Protein AF-A0A7K2M4A3-F1 (afdb_monomer)

Structure (mmCIF, N/CA/C/O backbone):
data_AF-A0A7K2M4A3-F1
#
_entry.id   AF-A0A7K2M4A3-F1
#
loop_
_atom_site.group_PDB
_atom_site.id
_atom_site.type_symbol
_atom_site.label_atom_id
_atom_site.label_alt_id
_atom_site.label_comp_id
_atom_site.label_asym_id
_atom_site.label_entity_id
_atom_site.label_seq_id
_atom_site.pdbx_PDB_ins_code
_atom_site.Cartn_x
_atom_site.Cartn_y
_atom_site.Cartn_z
_atom_site.occupancy
_atom_site.B_iso_or_equiv
_atom_site.auth_seq_id
_atom_site.auth_comp_id
_atom_site.auth_asym_id
_atom_site.auth_atom_id
_atom_site.pdbx_PDB_model_num
ATOM 1 N N . ARG A 1 1 ? 11.946 11.534 12.806 1.00 70.19 1 ARG A N 1
ATOM 2 C CA . ARG A 1 1 ? 10.705 12.325 12.569 1.00 70.19 1 ARG A CA 1
ATOM 3 C C . ARG A 1 1 ? 9.629 11.514 11.842 1.00 70.19 1 ARG A C 1
ATOM 5 O O . ARG A 1 1 ? 8.491 11.568 12.285 1.00 70.19 1 ARG A O 1
ATOM 12 N N . GLN A 1 2 ? 9.969 10.727 10.816 1.00 75.06 2 GLN A N 1
ATOM 13 C CA . GLN A 1 2 ? 8.999 9.900 10.076 1.00 75.06 2 GLN A CA 1
ATOM 14 C C . GLN A 1 2 ? 8.240 8.884 10.944 1.00 75.06 2 GLN A C 1
ATOM 16 O O . GLN A 1 2 ? 7.018 8.875 10.903 1.00 75.06 2 GLN A O 1
ATOM 21 N N . LEU A 1 3 ? 8.917 8.134 11.825 1.00 81.75 3 LEU A N 1
ATOM 22 C 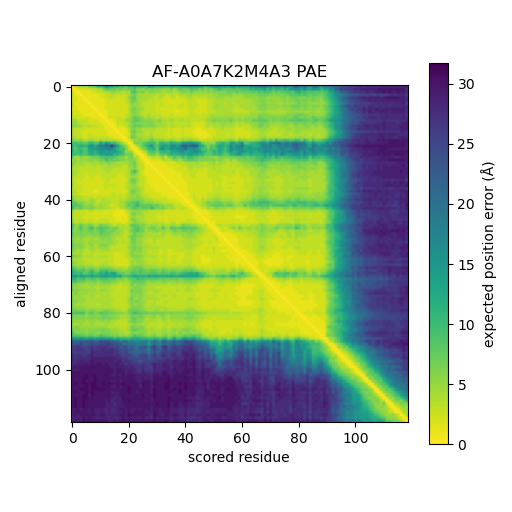CA . LEU A 1 3 ? 8.241 7.216 12.760 1.00 81.75 3 LEU A CA 1
ATOM 23 C C . LEU A 1 3 ? 7.181 7.906 13.632 1.00 81.75 3 LEU A C 1
ATOM 25 O O . LEU A 1 3 ? 6.124 7.342 13.866 1.00 81.75 3 LEU A O 1
ATOM 29 N N . ILE A 1 4 ? 7.419 9.148 14.069 1.00 87.44 4 ILE A N 1
ATOM 30 C CA . ILE A 1 4 ? 6.436 9.909 14.857 1.00 87.44 4 ILE A CA 1
ATOM 31 C C . ILE A 1 4 ? 5.207 10.238 13.999 1.00 87.44 4 ILE A C 1
ATOM 33 O O . ILE A 1 4 ? 4.080 10.112 14.470 1.00 87.44 4 ILE A O 1
ATOM 37 N N . ALA A 1 5 ? 5.406 10.646 12.742 1.00 86.88 5 ALA A N 1
ATOM 38 C CA . ALA A 1 5 ? 4.309 10.910 11.813 1.00 86.88 5 ALA A CA 1
ATOM 39 C C . ALA A 1 5 ? 3.517 9.632 11.491 1.00 86.88 5 ALA A C 1
ATOM 41 O O . ALA A 1 5 ? 2.290 9.650 11.543 1.00 86.88 5 ALA A O 1
ATOM 42 N N . LEU A 1 6 ? 4.213 8.517 11.259 1.00 86.88 6 LEU A N 1
ATOM 43 C CA . LEU A 1 6 ? 3.615 7.206 11.021 1.00 86.88 6 LEU A CA 1
ATOM 44 C C . LEU A 1 6 ? 2.785 6.738 12.222 1.00 86.88 6 LEU A C 1
ATOM 46 O O . LEU A 1 6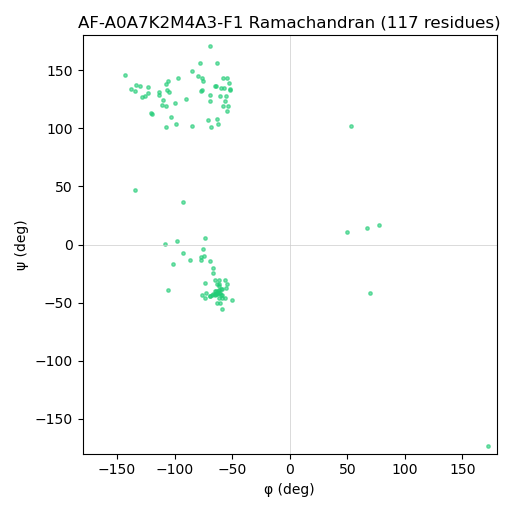 ? 1.636 6.340 12.054 1.00 86.88 6 LEU A O 1
ATOM 50 N N . THR A 1 7 ? 3.313 6.865 13.443 1.00 89.69 7 THR A N 1
ATOM 51 C CA . THR A 1 7 ? 2.572 6.547 14.672 1.00 89.69 7 THR A CA 1
ATOM 52 C C . THR A 1 7 ? 1.337 7.432 14.825 1.00 89.69 7 THR A C 1
ATOM 54 O O . THR A 1 7 ? 0.268 6.938 15.171 1.00 89.69 7 THR A O 1
ATOM 57 N N . ARG A 1 8 ? 1.432 8.733 14.521 1.00 91.12 8 ARG A N 1
ATOM 58 C CA . ARG A 1 8 ? 0.264 9.633 14.539 1.00 91.12 8 ARG A CA 1
ATOM 59 C C . ARG A 1 8 ? -0.794 9.225 13.514 1.00 91.12 8 ARG A C 1
ATOM 61 O O . ARG A 1 8 ? -1.976 9.238 13.843 1.00 91.12 8 ARG A O 1
ATOM 68 N N . ALA A 1 9 ? -0.384 8.844 12.306 1.00 89.69 9 ALA A N 1
ATOM 69 C CA . ALA A 1 9 ? -1.293 8.335 11.282 1.00 89.69 9 ALA A CA 1
ATOM 70 C C . ALA A 1 9 ? -1.952 7.016 11.721 1.00 89.69 9 ALA A C 1
ATOM 72 O O . ALA A 1 9 ? -3.154 6.829 11.543 1.00 89.69 9 ALA A O 1
ATOM 73 N N . TYR A 1 10 ? -1.190 6.133 12.368 1.00 90.00 10 TYR A N 1
ATOM 74 C CA . TYR A 1 10 ? -1.700 4.868 12.890 1.00 90.00 10 TYR A CA 1
ATOM 75 C C . TYR A 1 10 ? -2.741 5.065 14.002 1.00 90.00 10 TYR A C 1
ATOM 77 O O . TYR A 1 10 ? -3.750 4.370 14.021 1.00 90.00 10 TYR A O 1
ATOM 85 N N . LEU A 1 11 ? -2.534 6.036 14.895 1.00 91.75 11 LEU A N 1
ATOM 86 C CA . LEU A 1 11 ? -3.469 6.354 15.982 1.00 91.75 11 LEU A CA 1
ATOM 87 C C . LEU A 1 11 ? -4.701 7.151 15.527 1.00 91.75 11 LEU A C 1
ATOM 89 O O . LEU A 1 11 ? -5.657 7.288 16.288 1.00 91.75 11 LEU A O 1
ATOM 93 N N . SER A 1 12 ? -4.689 7.701 14.312 1.00 91.25 12 SER A N 1
ATOM 94 C CA . SER A 1 12 ? -5.830 8.435 13.766 1.00 91.25 12 SER A CA 1
ATOM 95 C C . SER A 1 12 ? -7.037 7.508 13.584 1.00 91.25 12 SER A C 1
ATOM 97 O O . SER A 1 12 ? -6.867 6.430 13.015 1.00 91.25 12 SER A O 1
ATOM 99 N N . PRO A 1 13 ? -8.266 7.925 13.944 1.00 89.25 13 PRO A N 1
ATOM 100 C CA . PRO A 1 13 ? -9.485 7.161 13.670 1.00 89.25 13 PRO A CA 1
ATOM 101 C C . PRO A 1 13 ? -9.901 7.199 12.188 1.00 89.25 13 PRO A C 1
ATOM 103 O O . PRO A 1 13 ? -10.973 6.709 11.845 1.00 89.25 13 PRO A O 1
ATOM 106 N N . ALA A 1 14 ? -9.092 7.800 11.306 1.00 91.31 14 ALA A N 1
ATOM 107 C CA . ALA A 1 14 ? -9.398 7.900 9.886 1.00 91.31 14 ALA A CA 1
ATOM 108 C C . ALA A 1 14 ? -9.626 6.508 9.254 1.00 91.31 14 ALA A C 1
ATOM 110 O O . ALA A 1 14 ? -8.822 5.599 9.482 1.00 91.31 14 ALA A O 1
ATOM 111 N N . PRO A 1 15 ? -10.679 6.346 8.430 1.00 89.81 15 PRO A N 1
ATOM 112 C CA . PRO A 1 15 ? -10.963 5.093 7.734 1.00 89.81 15 PRO A CA 1
ATOM 113 C C . PRO A 1 15 ? -10.049 4.874 6.521 1.00 89.81 15 PRO A C 1
ATOM 115 O O . PRO A 1 15 ? -10.040 3.790 5.956 1.00 89.81 15 PRO A O 1
ATOM 118 N N . LEU A 1 16 ? -9.286 5.889 6.106 1.00 92.50 16 LEU A N 1
ATOM 119 C CA . LEU A 1 16 ? -8.341 5.825 4.997 1.00 92.50 16 LEU A CA 1
ATOM 120 C C . LEU A 1 16 ? -6.977 6.337 5.462 1.00 92.50 16 LEU A C 1
ATOM 122 O O . LEU A 1 16 ? -6.873 7.452 5.977 1.00 92.50 16 LEU A O 1
ATOM 126 N N . ALA A 1 17 ? -5.938 5.537 5.244 1.00 92.12 17 ALA A N 1
ATOM 127 C CA . ALA A 1 17 ? -4.547 5.920 5.434 1.00 92.12 17 ALA A CA 1
ATOM 128 C C . ALA A 1 17 ? -3.834 5.944 4.077 1.00 92.12 17 ALA A C 1
ATOM 130 O O . ALA A 1 17 ? -3.886 4.964 3.338 1.00 92.12 17 ALA A O 1
ATOM 131 N N . LEU A 1 18 ? -3.157 7.052 3.768 1.00 91.00 18 LEU A N 1
ATOM 132 C CA . LEU A 1 18 ? -2.280 7.188 2.606 1.00 91.00 18 LEU A CA 1
ATOM 133 C C . LEU A 1 18 ? -0.834 7.284 3.091 1.00 91.00 18 LEU A C 1
ATOM 135 O O . LEU A 1 18 ? -0.496 8.194 3.852 1.00 91.00 18 LEU A O 1
ATOM 139 N N . LEU A 1 19 ? 0.005 6.350 2.657 1.00 88.06 19 LEU A N 1
ATOM 140 C CA . LEU A 1 19 ? 1.440 6.359 2.912 1.00 88.06 19 LEU A CA 1
ATOM 141 C C . LEU A 1 19 ? 2.159 6.707 1.610 1.00 88.06 19 LEU A C 1
ATOM 143 O O . LEU A 1 19 ? 2.305 5.862 0.731 1.00 88.06 19 LEU A O 1
ATOM 147 N N . ASP A 1 20 ? 2.582 7.962 1.502 1.00 83.75 20 ASP A N 1
ATOM 148 C CA . ASP A 1 20 ? 3.396 8.460 0.394 1.00 83.75 20 ASP A CA 1
ATOM 149 C C . ASP A 1 20 ? 4.842 8.597 0.865 1.00 83.75 20 ASP A C 1
ATOM 151 O O . ASP A 1 20 ? 5.114 9.383 1.774 1.00 83.75 20 ASP A O 1
ATOM 155 N N . GLU A 1 21 ? 5.737 7.739 0.369 1.00 68.25 21 GLU A N 1
ATOM 156 C CA . GLU A 1 21 ? 7.150 7.662 0.782 1.00 68.25 21 GLU A CA 1
ATOM 157 C C . GLU A 1 21 ? 7.409 7.588 2.311 1.00 68.25 21 GLU A C 1
ATOM 159 O O . GLU A 1 21 ? 8.544 7.686 2.778 1.00 68.25 21 GLU A O 1
ATOM 164 N N . ALA A 1 22 ? 6.382 7.377 3.142 1.00 58.09 22 ALA A N 1
ATOM 165 C CA . ALA A 1 22 ? 6.469 7.541 4.597 1.00 58.09 22 ALA A CA 1
ATOM 166 C C . ALA A 1 22 ? 7.349 6.480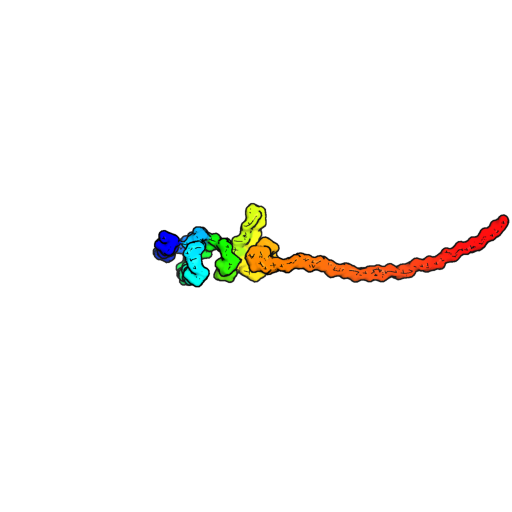 5.287 1.00 58.09 22 ALA A C 1
ATOM 168 O O . ALA A 1 22 ? 7.730 6.646 6.450 1.00 58.09 22 ALA A O 1
ATOM 169 N N . THR A 1 23 ? 7.673 5.403 4.569 1.00 58.44 23 THR A N 1
ATOM 170 C CA . THR A 1 23 ? 8.484 4.265 5.013 1.00 58.44 23 THR A CA 1
ATOM 171 C C . THR A 1 23 ? 9.868 4.218 4.362 1.00 58.44 23 THR A C 1
ATOM 173 O O . THR A 1 23 ? 10.643 3.329 4.697 1.00 58.44 23 THR A O 1
ATOM 176 N N . CYS A 1 24 ? 10.236 5.165 3.489 1.00 60.41 24 CYS A N 1
ATOM 177 C CA . CYS A 1 24 ? 11.467 5.059 2.692 1.00 60.41 24 CYS A CA 1
ATOM 178 C C . CYS A 1 24 ? 12.773 5.124 3.510 1.00 60.41 24 CYS A C 1
ATOM 180 O O . CYS A 1 24 ? 13.801 4.648 3.038 1.00 60.41 24 CYS A O 1
ATOM 182 N N . HIS A 1 25 ? 12.745 5.666 4.737 1.00 67.06 25 HIS A N 1
ATOM 183 C CA . HIS A 1 25 ? 13.896 5.630 5.658 1.00 67.06 25 HIS A CA 1
ATOM 184 C C . HIS A 1 25 ? 13.805 4.494 6.692 1.00 67.06 25 HIS A C 1
ATOM 186 O O . HIS A 1 25 ? 14.640 4.428 7.597 1.00 67.06 25 HIS A O 1
ATOM 192 N N . LEU A 1 26 ? 12.778 3.640 6.620 1.00 73.69 26 LEU A N 1
ATOM 193 C CA . LEU A 1 26 ? 12.693 2.431 7.433 1.00 73.69 26 LEU A CA 1
ATOM 194 C C . LEU A 1 26 ? 13.450 1.299 6.747 1.00 73.69 26 LEU A C 1
ATOM 196 O O . LEU A 1 26 ? 13.508 1.213 5.521 1.00 73.69 26 LEU A O 1
ATOM 200 N N . ASP A 1 27 ? 14.007 0.401 7.552 1.00 82.00 27 ASP A N 1
ATOM 201 C CA . ASP A 1 27 ? 14.470 -0.872 7.027 1.00 82.00 27 ASP A CA 1
ATOM 202 C C . ASP A 1 27 ? 13.276 -1.685 6.466 1.00 82.00 27 ASP A C 1
ATOM 204 O O . ASP A 1 27 ? 12.123 -1.485 6.874 1.00 82.00 27 ASP A O 1
ATOM 208 N N . PRO A 1 28 ? 13.521 -2.620 5.528 1.00 80.50 28 PRO A N 1
ATOM 209 C CA . PRO A 1 28 ? 12.460 -3.396 4.888 1.00 80.50 28 PRO A CA 1
ATOM 210 C C . PRO A 1 28 ? 11.545 -4.165 5.848 1.00 80.50 28 PRO A C 1
ATOM 212 O O . PRO A 1 28 ? 10.376 -4.391 5.530 1.00 80.50 28 PRO A O 1
ATOM 215 N N . GLU A 1 29 ? 12.063 -4.600 6.997 1.00 85.31 29 GLU A N 1
ATOM 216 C CA . GLU A 1 29 ? 11.293 -5.364 7.975 1.00 85.31 29 GLU A CA 1
ATOM 217 C C . GLU A 1 29 ? 10.348 -4.444 8.756 1.00 85.31 29 GLU A C 1
ATOM 219 O O . GLU A 1 29 ? 9.163 -4.756 8.923 1.00 85.31 29 GLU A O 1
ATOM 224 N N . ALA A 1 30 ? 10.839 -3.275 9.172 1.00 84.25 30 ALA A N 1
ATOM 225 C CA . ALA A 1 30 ? 10.038 -2.244 9.813 1.00 84.25 30 ALA A CA 1
ATOM 226 C C . ALA A 1 30 ? 8.937 -1.702 8.889 1.00 84.25 30 ALA A C 1
ATOM 228 O O . ALA A 1 30 ? 7.810 -1.513 9.355 1.00 84.25 30 ALA A O 1
ATOM 229 N N . GLU A 1 31 ? 9.225 -1.516 7.597 1.00 84.50 31 GLU A N 1
ATOM 230 C CA . GLU A 1 31 ? 8.231 -1.168 6.571 1.00 84.50 31 GLU A CA 1
ATOM 231 C C . GLU A 1 31 ? 7.129 -2.235 6.497 1.00 84.50 31 GLU A C 1
ATOM 233 O O . GLU A 1 31 ? 5.958 -1.941 6.738 1.00 84.50 31 GLU A O 1
ATOM 238 N N . ALA A 1 32 ? 7.502 -3.500 6.282 1.00 86.19 32 ALA A N 1
ATOM 239 C CA . ALA A 1 32 ? 6.541 -4.598 6.191 1.00 86.19 32 ALA A CA 1
ATOM 240 C C . ALA A 1 32 ? 5.733 -4.796 7.486 1.00 86.19 32 ALA A C 1
ATOM 242 O O . ALA A 1 32 ? 4.589 -5.256 7.456 1.00 86.19 32 ALA A O 1
ATOM 243 N N . ARG A 1 33 ? 6.315 -4.493 8.652 1.00 89.06 33 ARG A N 1
ATOM 244 C CA . ARG A 1 33 ? 5.598 -4.508 9.934 1.00 89.06 33 ARG A CA 1
ATOM 245 C C . ARG A 1 33 ? 4.575 -3.377 10.015 1.00 89.06 33 ARG A C 1
ATOM 247 O O . ARG A 1 33 ? 3.457 -3.623 10.460 1.00 89.06 33 ARG A O 1
ATOM 254 N N . ALA A 1 34 ? 4.943 -2.168 9.596 1.00 88.06 34 ALA A N 1
ATOM 255 C CA . ALA A 1 34 ? 4.035 -1.029 9.591 1.00 88.06 34 ALA A CA 1
ATOM 256 C C . ALA A 1 34 ? 2.852 -1.265 8.646 1.00 88.06 34 ALA A C 1
ATOM 258 O O . ALA A 1 34 ? 1.707 -1.153 9.074 1.00 88.06 34 ALA A O 1
ATOM 259 N N . GLU A 1 35 ? 3.111 -1.665 7.401 1.00 88.69 35 GLU A N 1
ATOM 260 C CA . GLU A 1 35 ? 2.063 -1.936 6.409 1.00 88.69 35 GLU A CA 1
ATOM 261 C C . GLU A 1 35 ? 1.063 -2.985 6.903 1.00 88.69 35 GLU A C 1
ATOM 263 O O . GLU A 1 35 ? -0.143 -2.757 6.851 1.00 88.69 35 GLU A O 1
ATOM 268 N N . ARG A 1 36 ? 1.551 -4.094 7.480 1.00 89.75 36 ARG A N 1
ATOM 269 C CA . ARG A 1 36 ? 0.687 -5.124 8.078 1.00 89.75 36 ARG A CA 1
ATOM 270 C C . ARG A 1 36 ? -0.151 -4.589 9.233 1.00 89.75 36 ARG A C 1
ATOM 272 O O . ARG A 1 36 ? -1.314 -4.956 9.350 1.00 89.75 36 ARG A O 1
ATOM 279 N N . ALA A 1 37 ? 0.415 -3.725 10.077 1.00 90.75 37 ALA A N 1
ATOM 280 C CA . ALA A 1 37 ? -0.332 -3.118 11.173 1.00 90.75 37 ALA A CA 1
ATOM 281 C C . ALA A 1 37 ? -1.473 -2.231 10.652 1.00 90.75 37 ALA A C 1
ATOM 283 O O . ALA A 1 37 ? -2.579 -2.301 11.178 1.00 90.75 37 ALA A O 1
ATOM 284 N N . PHE A 1 38 ? -1.232 -1.431 9.607 1.00 91.00 38 PHE A N 1
ATOM 285 C CA . PHE A 1 38 ? -2.280 -0.627 8.974 1.00 91.00 38 PHE A CA 1
ATOM 286 C C . PHE A 1 38 ? -3.329 -1.489 8.261 1.00 91.00 38 PHE A C 1
ATOM 288 O O . PHE A 1 38 ? -4.516 -1.227 8.428 1.00 91.00 38 PHE A O 1
ATOM 295 N N . ALA A 1 39 ? -2.913 -2.522 7.524 1.00 88.19 39 ALA A N 1
ATOM 296 C CA . ALA A 1 39 ? -3.818 -3.427 6.814 1.00 88.19 39 ALA A CA 1
ATOM 297 C C . ALA A 1 39 ? -4.706 -4.252 7.765 1.00 88.19 39 ALA A C 1
ATOM 299 O O . ALA A 1 39 ? -5.849 -4.555 7.445 1.00 88.19 39 ALA A O 1
ATOM 300 N N . ALA A 1 40 ? -4.214 -4.574 8.966 1.00 90.69 40 ALA A N 1
ATOM 301 C CA . ALA A 1 40 ? -4.982 -5.288 9.985 1.00 90.69 40 ALA A CA 1
ATOM 302 C C . ALA A 1 40 ? -6.028 -4.413 10.707 1.00 90.69 40 ALA A C 1
ATOM 304 O O . ALA A 1 40 ? -6.763 -4.918 11.559 1.00 90.69 40 ALA A O 1
ATOM 305 N N . ARG A 1 41 ? -6.100 -3.105 10.417 1.00 89.56 41 ARG A N 1
ATOM 3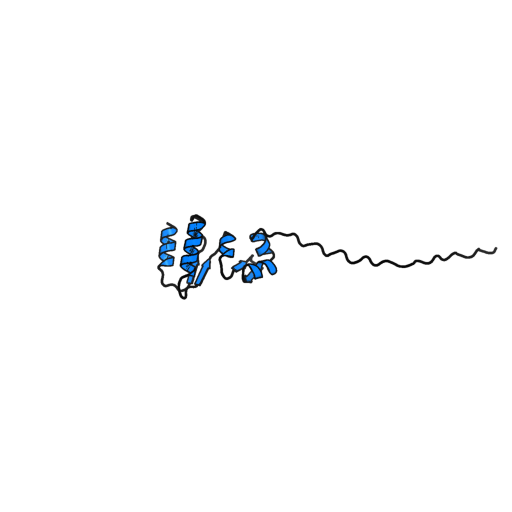06 C CA . ARG A 1 41 ? -7.066 -2.208 11.061 1.00 89.56 41 ARG A CA 1
ATOM 307 C C . ARG A 1 41 ? -8.491 -2.532 10.595 1.00 89.56 41 ARG A C 1
ATOM 309 O O . ARG A 1 41 ? -8.772 -2.433 9.401 1.00 89.56 41 ARG A O 1
ATOM 316 N N . PRO A 1 42 ? -9.424 -2.838 11.514 1.00 86.88 42 PRO A N 1
ATOM 317 C CA . PRO A 1 42 ? -10.806 -3.121 11.144 1.00 86.88 42 PRO A CA 1
ATOM 318 C C . PRO A 1 42 ? -11.453 -1.923 10.442 1.00 86.88 42 PRO A C 1
ATOM 320 O O . PRO A 1 42 ? -11.430 -0.811 10.969 1.00 86.88 42 PRO A O 1
ATOM 323 N N . GLY A 1 43 ? -12.037 -2.154 9.263 1.00 85.44 43 GLY A N 1
ATOM 324 C CA . GLY A 1 43 ? -12.743 -1.120 8.496 1.00 85.44 43 GLY A CA 1
ATOM 325 C C . GLY A 1 43 ? -11.849 -0.000 7.949 1.00 85.44 43 GLY A C 1
ATOM 326 O O . GLY A 1 43 ? -12.370 1.044 7.563 1.00 85.44 43 GLY A O 1
ATOM 327 N N . GLY A 1 44 ? -10.526 -0.193 7.948 1.00 88.75 44 GLY A N 1
ATOM 328 C CA . GLY A 1 44 ? -9.566 0.748 7.385 1.00 88.75 44 GLY A CA 1
ATOM 329 C C . GLY A 1 44 ? -9.142 0.366 5.970 1.00 88.75 44 GLY A C 1
ATOM 330 O O . GLY A 1 44 ? -8.935 -0.806 5.670 1.00 88.75 44 GLY A O 1
ATOM 331 N N . THR A 1 45 ? -8.950 1.368 5.120 1.00 92.75 45 THR A N 1
ATOM 332 C CA . THR A 1 45 ? -8.315 1.239 3.809 1.00 92.75 45 THR A CA 1
ATOM 333 C C . THR A 1 45 ? -6.909 1.819 3.882 1.00 92.75 45 THR A C 1
ATOM 335 O O . THR A 1 45 ? -6.714 2.942 4.352 1.00 92.75 45 THR A O 1
ATOM 338 N N . LEU A 1 46 ? -5.926 1.069 3.391 1.00 92.19 46 LEU A N 1
ATOM 339 C CA . LEU A 1 46 ? -4.544 1.517 3.267 1.00 92.19 46 LEU A CA 1
ATOM 340 C C . LEU A 1 46 ? -4.196 1.697 1.789 1.00 92.19 46 LEU A C 1
ATOM 342 O O . LEU A 1 46 ? -4.312 0.763 1.002 1.00 92.19 46 LEU A O 1
ATOM 346 N N . VAL A 1 47 ? -3.736 2.890 1.427 1.00 93.12 47 VAL A N 1
ATOM 347 C CA . VAL A 1 47 ? -3.162 3.195 0.115 1.00 93.12 47 VAL A CA 1
ATOM 348 C C . VAL A 1 47 ? -1.689 3.515 0.316 1.00 93.12 47 VAL A C 1
ATOM 350 O O . VAL A 1 47 ? -1.332 4.303 1.191 1.00 93.12 47 VAL A O 1
ATOM 353 N N . ILE A 1 48 ? -0.829 2.897 -0.487 1.00 91.06 48 ILE A N 1
ATOM 354 C CA . ILE A 1 48 ? 0.621 3.077 -0.414 1.00 91.06 48 ILE A CA 1
ATOM 355 C C . ILE A 1 48 ? 1.113 3.494 -1.794 1.00 91.06 48 ILE A C 1
ATOM 357 O O . ILE A 1 48 ? 0.849 2.802 -2.777 1.00 91.06 48 ILE A O 1
ATOM 361 N N . VAL A 1 49 ? 1.859 4.594 -1.858 1.00 89.56 49 VAL A N 1
ATOM 362 C CA . VAL A 1 49 ? 2.655 4.942 -3.039 1.00 89.56 49 VAL A CA 1
ATOM 363 C C . VAL A 1 49 ? 3.986 4.208 -2.906 1.00 89.56 49 VAL A C 1
ATOM 365 O O . VAL A 1 49 ? 4.838 4.551 -2.086 1.00 89.56 49 VAL A O 1
ATOM 368 N N . ALA A 1 50 ? 4.123 3.106 -3.640 1.00 84.12 50 ALA A N 1
ATOM 369 C CA . ALA A 1 50 ? 5.249 2.195 -3.495 1.00 84.12 50 ALA A CA 1
ATOM 370 C C . ALA A 1 50 ? 6.416 2.573 -4.420 1.00 84.12 50 ALA A C 1
ATOM 372 O O . ALA A 1 50 ? 6.268 2.584 -5.637 1.00 84.12 50 ALA A O 1
ATOM 373 N N . HIS A 1 51 ? 7.610 2.752 -3.848 1.00 80.19 51 HIS A N 1
ATOM 374 C CA . HIS A 1 51 ? 8.878 2.843 -4.600 1.00 80.19 51 HIS A CA 1
ATOM 375 C C . HIS A 1 51 ? 9.575 1.487 -4.742 1.00 80.19 51 HIS A C 1
ATOM 377 O O . HIS A 1 51 ? 10.595 1.355 -5.417 1.00 80.19 51 HIS A O 1
ATOM 383 N N . ARG A 1 52 ? 9.043 0.464 -4.067 1.00 79.12 52 ARG A N 1
ATOM 384 C CA . ARG A 1 52 ? 9.575 -0.895 -4.056 1.00 79.12 52 ARG A CA 1
ATOM 385 C C . ARG A 1 52 ? 8.499 -1.851 -4.530 1.00 79.12 52 ARG A C 1
ATOM 387 O O . ARG A 1 52 ? 7.399 -1.895 -3.984 1.00 79.12 52 ARG A O 1
ATOM 394 N N . VAL A 1 53 ? 8.869 -2.704 -5.476 1.00 84.44 53 VAL A N 1
ATOM 395 C CA . VAL A 1 53 ? 8.019 -3.798 -5.964 1.00 84.44 53 VAL A CA 1
ATOM 396 C C . VAL A 1 53 ? 7.540 -4.695 -4.825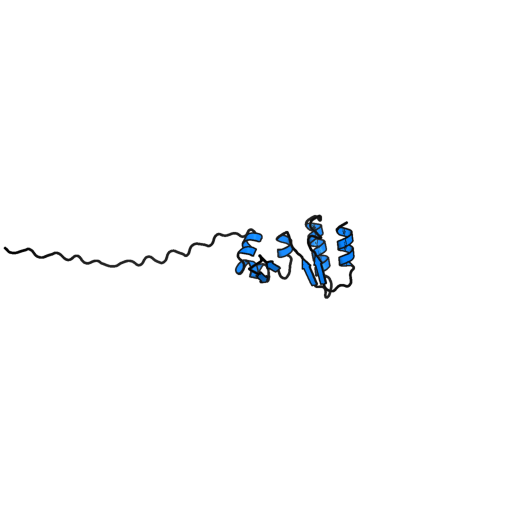 1.00 84.44 53 VAL A C 1
ATOM 398 O O . VAL A 1 53 ? 6.427 -5.208 -4.866 1.00 84.44 53 VAL A O 1
ATOM 401 N N . SER A 1 54 ? 8.361 -4.889 -3.789 1.00 84.12 54 SER A N 1
ATOM 402 C CA . SER A 1 54 ? 7.990 -5.725 -2.648 1.00 84.12 54 SER A CA 1
ATOM 403 C C . SER A 1 54 ? 6.754 -5.199 -1.913 1.00 84.12 54 SER A C 1
ATOM 405 O O . SER A 1 54 ? 5.970 -6.016 -1.440 1.00 84.12 54 SER A O 1
ATOM 407 N N . SER A 1 55 ? 6.554 -3.880 -1.845 1.00 84.19 55 SER A N 1
ATOM 408 C CA . SER A 1 55 ? 5.363 -3.266 -1.245 1.00 84.19 55 SER A CA 1
ATOM 409 C C . SER A 1 55 ? 4.141 -3.463 -2.142 1.00 84.19 55 SER A C 1
ATOM 411 O O . SER A 1 55 ? 3.101 -3.905 -1.662 1.00 84.19 55 SER A O 1
ATOM 413 N N . ALA A 1 56 ? 4.294 -3.303 -3.462 1.00 86.19 56 ALA A N 1
ATOM 414 C CA . ALA A 1 56 ? 3.241 -3.647 -4.423 1.00 86.19 56 ALA A CA 1
ATOM 415 C C . ALA A 1 56 ? 2.839 -5.136 -4.353 1.00 86.19 56 ALA A C 1
ATOM 417 O O . ALA A 1 56 ? 1.659 -5.454 -4.423 1.00 86.19 56 ALA A O 1
ATOM 418 N N . ARG A 1 57 ? 3.792 -6.057 -4.155 1.00 87.81 57 ARG A N 1
ATOM 419 C CA . ARG A 1 57 ? 3.521 -7.504 -4.013 1.00 87.81 57 ARG A CA 1
ATOM 420 C C . ARG A 1 57 ? 2.745 -7.878 -2.748 1.00 87.81 57 ARG A C 1
ATOM 422 O O . ARG A 1 57 ? 2.140 -8.941 -2.720 1.00 87.81 57 ARG A O 1
ATOM 429 N N . ARG A 1 58 ? 2.812 -7.065 -1.690 1.00 87.19 58 ARG A N 1
ATOM 430 C CA . ARG A 1 58 ? 2.069 -7.299 -0.438 1.00 87.19 58 ARG A CA 1
ATOM 431 C C . ARG A 1 58 ? 0.657 -6.718 -0.469 1.00 87.19 58 ARG A C 1
ATOM 433 O O . ARG A 1 58 ? -0.121 -7.016 0.430 1.00 87.19 58 ARG A O 1
ATOM 440 N N . ALA A 1 59 ? 0.351 -5.868 -1.446 1.00 90.56 59 ALA A N 1
ATOM 441 C CA . ALA A 1 59 ? -0.948 -5.230 -1.554 1.00 90.56 59 ALA A CA 1
ATOM 442 C C . ALA A 1 59 ? -1.996 -6.207 -2.101 1.00 90.56 59 ALA A C 1
ATOM 444 O O . ALA A 1 59 ? -1.715 -6.984 -3.012 1.00 90.56 59 ALA A O 1
ATOM 445 N N . ASP A 1 60 ? -3.227 -6.104 -1.599 1.00 92.69 60 ASP A N 1
ATOM 446 C CA . ASP A 1 60 ? -4.358 -6.884 -2.116 1.00 92.69 60 ASP A CA 1
ATOM 447 C C . ASP A 1 60 ? -4.666 -6.531 -3.580 1.00 92.69 60 ASP A C 1
ATOM 449 O O . ASP A 1 60 ? -5.099 -7.368 -4.374 1.00 92.69 60 ASP A O 1
ATOM 453 N N . ARG A 1 61 ? -4.459 -5.258 -3.934 1.00 95.12 61 ARG A N 1
ATOM 454 C CA . ARG A 1 61 ? -4.647 -4.695 -5.271 1.00 95.12 61 ARG A CA 1
ATOM 455 C C . ARG A 1 61 ? -3.564 -3.665 -5.543 1.00 95.12 61 ARG A C 1
ATOM 457 O O . ARG A 1 61 ? -3.163 -2.925 -4.647 1.00 95.12 61 ARG A O 1
ATOM 464 N N . VAL A 1 62 ? -3.140 -3.580 -6.795 1.00 94.81 62 VAL A N 1
ATOM 465 C CA . VAL A 1 62 ? -2.131 -2.634 -7.261 1.00 94.81 62 VAL A CA 1
ATOM 466 C C . VAL A 1 62 ? -2.726 -1.796 -8.382 1.00 94.81 62 VAL A C 1
ATOM 468 O O . VAL A 1 62 ? -3.386 -2.314 -9.282 1.00 94.81 62 VAL A O 1
ATOM 471 N N . LEU A 1 63 ? -2.481 -0.490 -8.315 1.00 94.56 63 LEU A N 1
ATOM 472 C CA . LEU A 1 63 ? -2.744 0.458 -9.389 1.00 94.56 63 LEU A CA 1
ATOM 473 C C . LEU A 1 63 ? -1.398 0.880 -9.982 1.00 94.56 63 LEU A C 1
ATOM 475 O O . LEU A 1 63 ? -0.555 1.430 -9.278 1.00 94.56 63 LEU A O 1
ATOM 479 N N . VAL A 1 64 ? -1.203 0.615 -11.268 1.00 93.12 64 VAL A N 1
ATOM 480 C CA . VAL A 1 64 ? -0.021 1.023 -12.034 1.00 93.12 64 VAL A CA 1
ATOM 481 C C . VAL A 1 64 ? -0.429 2.157 -12.960 1.00 93.12 64 VAL A C 1
ATOM 483 O O . VAL A 1 64 ? -1.462 2.059 -13.623 1.00 93.12 64 VAL A O 1
ATOM 486 N N . MET A 1 65 ? 0.364 3.225 -13.004 1.00 91.25 65 MET A N 1
ATOM 487 C CA . MET A 1 65 ? 0.080 4.419 -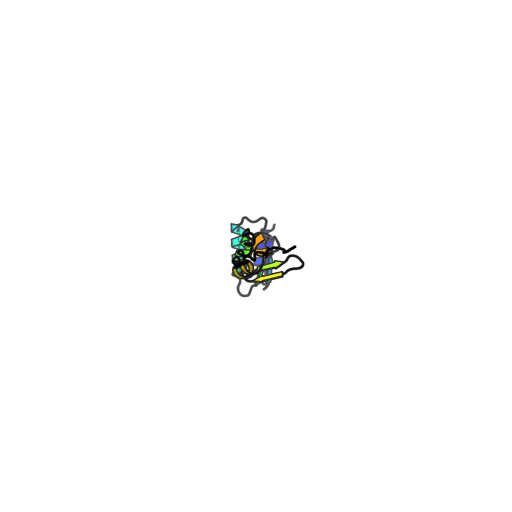13.800 1.00 91.25 65 MET A CA 1
ATOM 488 C C . MET A 1 65 ? 1.356 4.915 -14.485 1.00 91.25 65 MET A C 1
ATOM 490 O O . MET A 1 65 ? 2.378 5.053 -13.820 1.00 91.25 65 MET A O 1
ATOM 494 N N . ASP A 1 66 ? 1.272 5.236 -15.779 1.00 87.88 66 ASP A N 1
ATOM 495 C CA . ASP A 1 66 ? 2.352 5.874 -16.561 1.00 87.88 66 ASP A CA 1
ATOM 496 C C . ASP A 1 66 ? 1.813 7.036 -17.412 1.00 87.88 66 ASP A C 1
ATOM 498 O O . ASP A 1 66 ? 2.004 7.128 -18.623 1.00 87.88 66 ASP A O 1
ATOM 502 N N . GLY A 1 67 ? 1.009 7.899 -16.779 1.00 85.94 67 GLY A N 1
ATOM 503 C CA . GLY A 1 67 ? 0.425 9.114 -17.364 1.00 85.94 67 GLY A CA 1
ATOM 504 C C . GLY A 1 67 ? -0.654 8.900 -18.438 1.00 85.94 67 GLY A C 1
ATOM 505 O O . GLY A 1 67 ? -1.662 9.601 -18.429 1.00 85.94 67 GLY A O 1
ATOM 506 N N . ARG A 1 68 ? -0.464 7.948 -19.355 1.00 84.19 68 ARG A N 1
ATOM 507 C CA . ARG A 1 68 ? -1.396 7.579 -20.432 1.00 84.19 68 ARG A CA 1
ATOM 508 C C . ARG A 1 68 ? -2.100 6.262 -20.156 1.00 84.19 68 ARG A C 1
ATOM 510 O O . ARG A 1 68 ? -3.295 6.158 -20.410 1.00 84.19 68 ARG A O 1
ATOM 517 N N . ASP A 1 69 ? -1.370 5.304 -19.601 1.00 86.44 69 ASP A N 1
ATOM 518 C CA . ASP A 1 69 ? -1.878 3.969 -19.329 1.00 86.44 69 ASP A CA 1
ATOM 519 C C . ASP A 1 69 ? -2.095 3.771 -17.832 1.00 86.44 69 ASP A C 1
ATOM 521 O O . ASP A 1 69 ? -1.286 4.189 -16.996 1.00 86.44 69 ASP A O 1
ATOM 525 N N . THR A 1 70 ? -3.213 3.128 -17.494 1.00 92.75 70 THR A N 1
ATOM 526 C CA . THR A 1 70 ? -3.521 2.707 -16.128 1.00 92.75 70 THR A CA 1
ATOM 527 C C . THR A 1 70 ? -3.929 1.241 -16.124 1.00 92.75 70 THR A C 1
ATOM 529 O O . THR A 1 70 ? -4.674 0.787 -16.992 1.00 92.75 70 THR A O 1
ATOM 532 N N . ALA A 1 71 ? -3.418 0.487 -15.154 1.00 93.62 71 ALA A N 1
ATOM 533 C CA . ALA A 1 71 ? -3.757 -0.915 -14.958 1.00 93.62 71 ALA A CA 1
ATOM 534 C C . ALA A 1 71 ? -4.055 -1.165 -13.481 1.00 93.62 71 ALA A C 1
ATOM 536 O O . ALA A 1 71 ? -3.336 -0.680 -12.608 1.00 93.62 71 ALA A O 1
ATOM 537 N N . TYR A 1 72 ? -5.108 -1.929 -13.205 1.00 95.56 72 TYR A N 1
ATOM 538 C CA . TYR A 1 72 ? -5.559 -2.232 -11.852 1.00 95.56 72 TYR A CA 1
ATOM 539 C C . TYR A 1 72 ? -5.877 -3.719 -11.721 1.00 95.56 72 TYR A C 1
ATOM 541 O O . TYR A 1 72 ? -6.583 -4.268 -12.565 1.00 95.56 72 TYR A O 1
ATOM 549 N N . GLY A 1 73 ? -5.369 -4.358 -10.670 1.00 95.56 73 GLY A N 1
ATOM 550 C CA . GLY A 1 73 ? -5.606 -5.780 -10.420 1.00 95.56 73 GLY A CA 1
ATOM 551 C C . GLY A 1 73 ? -4.776 -6.331 -9.266 1.00 95.56 73 GLY A C 1
ATOM 552 O O . GLY A 1 73 ? -4.110 -5.577 -8.552 1.00 95.56 73 GLY A O 1
ATOM 553 N N . THR A 1 74 ? -4.824 -7.647 -9.062 1.00 95.25 74 THR A N 1
ATOM 554 C CA . THR A 1 74 ? -3.838 -8.346 -8.226 1.00 95.25 74 THR A CA 1
ATOM 555 C C . THR A 1 74 ? -2.467 -8.364 -8.898 1.00 95.25 74 THR A C 1
ATOM 557 O O . THR A 1 74 ? -2.316 -8.035 -10.078 1.00 95.25 74 THR A O 1
ATOM 560 N N . HIS A 1 75 ? -1.458 -8.801 -8.146 1.00 91.81 75 HIS A N 1
ATOM 561 C CA . HIS A 1 75 ? -0.131 -9.076 -8.679 1.00 91.81 75 HIS A CA 1
ATOM 562 C C . HIS A 1 75 ? -0.183 -9.976 -9.928 1.00 91.81 75 HIS A C 1
ATOM 564 O O . HIS A 1 75 ? 0.412 -9.652 -10.954 1.00 91.81 75 HIS A O 1
ATOM 570 N N . GLU A 1 76 ? -0.940 -11.069 -9.867 1.00 91.75 76 GLU A N 1
ATOM 571 C CA . GLU A 1 76 ? -1.061 -12.070 -10.929 1.00 91.75 76 GLU A CA 1
ATOM 572 C C . GLU A 1 76 ? -1.797 -11.522 -12.156 1.00 91.75 76 GLU A C 1
ATOM 574 O O . GLU A 1 76 ? -1.348 -11.712 -13.288 1.00 91.75 76 GLU A O 1
ATOM 579 N N . GLU A 1 77 ? -2.902 -10.800 -11.941 1.00 94.12 77 GLU A N 1
ATOM 580 C CA . GLU A 1 77 ? -3.669 -10.160 -13.017 1.00 94.12 77 GLU A CA 1
ATOM 581 C C . GLU A 1 77 ? -2.800 -9.147 -13.778 1.00 94.12 77 GLU A C 1
ATOM 583 O O . GLU A 1 77 ? -2.802 -9.105 -15.011 1.00 94.12 77 GLU A O 1
ATOM 588 N N . LEU A 1 78 ? -1.998 -8.360 -13.056 1.00 93.50 78 LEU A N 1
ATOM 589 C CA . LEU A 1 78 ? -1.118 -7.363 -13.660 1.00 93.50 78 LEU A CA 1
ATOM 590 C C . LEU A 1 78 ? 0.093 -7.976 -14.362 1.00 93.50 78 LEU A C 1
ATOM 592 O O . LEU A 1 78 ? 0.507 -7.446 -15.392 1.00 93.50 78 LEU A O 1
ATOM 596 N N . LEU A 1 79 ? 0.637 -9.094 -13.874 1.00 91.62 79 LEU A N 1
ATOM 597 C CA . LEU A 1 79 ? 1.680 -9.827 -14.599 1.00 91.62 79 LEU A CA 1
ATOM 598 C C . LEU A 1 79 ? 1.173 -10.333 -15.957 1.00 91.62 79 LEU A C 1
ATOM 600 O O . LEU A 1 79 ? 1.914 -10.308 -16.941 1.00 91.62 79 LEU A O 1
ATOM 604 N N . ALA A 1 80 ? -0.094 -10.742 -16.050 1.00 90.31 80 ALA A N 1
ATOM 605 C CA . ALA A 1 80 ? -0.689 -11.168 -17.315 1.00 90.31 80 ALA A CA 1
ATOM 606 C C . ALA A 1 80 ? -0.978 -9.979 -18.252 1.00 90.31 80 ALA A C 1
ATOM 608 O O . ALA A 1 80 ? -0.639 -10.017 -19.440 1.00 90.31 80 ALA A O 1
ATOM 609 N N . CYS A 1 81 ? -1.564 -8.908 -17.716 1.00 89.31 81 CYS A N 1
ATOM 610 C CA . CYS A 1 81 ? -2.197 -7.865 -18.524 1.00 89.31 81 CYS A CA 1
ATOM 611 C C . CYS A 1 81 ? -1.364 -6.584 -18.706 1.00 89.31 81 CYS A C 1
ATOM 613 O O . CYS A 1 81 ? -1.663 -5.810 -19.612 1.00 89.31 81 CYS A O 1
ATOM 615 N N . 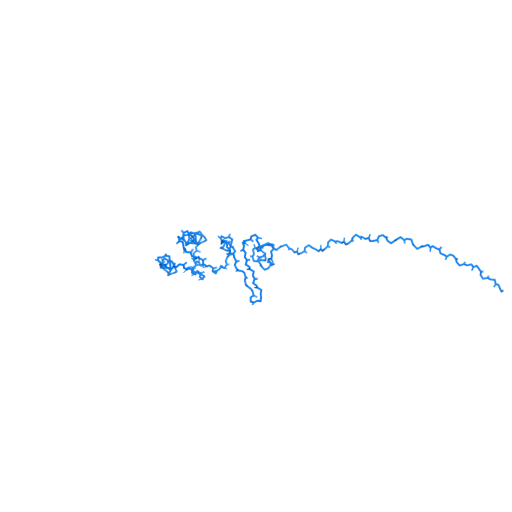SER A 1 82 ? -0.324 -6.339 -17.898 1.00 91.12 82 SER A N 1
ATOM 616 C CA . SER A 1 82 ? 0.456 -5.092 -17.931 1.00 91.12 82 SER A CA 1
ATOM 617 C C . SER A 1 82 ? 1.932 -5.339 -18.244 1.00 91.12 82 SER A C 1
ATOM 619 O O . SER A 1 82 ? 2.679 -5.908 -17.448 1.00 91.12 82 SER A O 1
ATOM 621 N N . ALA A 1 83 ? 2.375 -4.868 -19.415 1.00 89.81 83 ALA A N 1
ATOM 622 C CA . ALA A 1 83 ? 3.788 -4.908 -19.798 1.00 89.81 83 ALA A CA 1
ATOM 623 C C . ALA A 1 83 ? 4.658 -4.062 -18.855 1.00 89.81 83 ALA A C 1
ATOM 625 O O . ALA A 1 83 ? 5.701 -4.533 -18.410 1.00 89.81 83 ALA A O 1
ATOM 626 N N . LEU A 1 84 ? 4.174 -2.871 -18.490 1.00 90.12 84 LEU A N 1
ATOM 627 C CA . LEU A 1 84 ? 4.834 -1.975 -17.542 1.00 90.12 84 LEU A CA 1
ATOM 628 C C . LEU A 1 84 ? 5.018 -2.633 -16.170 1.00 90.12 84 LEU A C 1
ATOM 630 O O . LEU A 1 84 ? 6.087 -2.557 -15.575 1.00 90.12 84 LEU A O 1
ATOM 634 N N . TYR A 1 85 ? 3.992 -3.322 -15.665 1.00 91.00 85 TYR A N 1
ATOM 635 C CA . TYR A 1 85 ? 4.110 -4.001 -14.379 1.00 91.00 85 TYR A CA 1
ATOM 636 C C . TYR A 1 85 ? 5.146 -5.130 -14.411 1.00 91.00 85 TYR A C 1
ATOM 638 O O . TYR A 1 85 ? 5.947 -5.245 -13.485 1.00 91.00 85 TYR A O 1
ATOM 646 N N . ARG A 1 86 ? 5.178 -5.935 -15.484 1.00 90.88 86 ARG A N 1
ATOM 647 C CA . ARG A 1 86 ? 6.206 -6.977 -15.666 1.00 90.88 86 ARG A CA 1
ATOM 648 C C . ARG A 1 86 ? 7.618 -6.397 -15.669 1.00 90.88 86 ARG A C 1
ATOM 650 O O . ARG A 1 86 ? 8.502 -6.958 -15.024 1.00 90.88 86 ARG A O 1
ATOM 657 N N . GLU A 1 87 ? 7.814 -5.274 -16.358 1.00 88.56 87 GLU A N 1
ATOM 658 C CA . GLU A 1 87 ? 9.093 -4.563 -16.388 1.00 88.56 87 GLU A CA 1
ATOM 659 C C . GLU A 1 87 ? 9.509 -4.103 -14.985 1.00 88.56 87 GLU A C 1
ATOM 661 O O . GLU A 1 87 ? 10.606 -4.433 -14.535 1.00 88.56 87 GLU A O 1
ATOM 666 N N . LEU A 1 88 ? 8.608 -3.437 -14.253 1.00 87.81 88 LEU A N 1
ATOM 667 C CA . LEU A 1 88 ? 8.870 -2.968 -12.888 1.00 87.81 88 LEU A CA 1
ATOM 668 C C . LEU A 1 88 ? 9.228 -4.114 -11.938 1.00 87.81 88 LEU A C 1
ATOM 670 O O . LEU A 1 88 ? 10.105 -3.959 -11.093 1.00 87.81 88 LEU A O 1
ATOM 674 N N . VAL A 1 89 ? 8.571 -5.270 -12.075 1.00 88.06 89 VAL A N 1
ATOM 675 C CA . VAL A 1 89 ? 8.808 -6.453 -11.232 1.00 88.06 89 VAL A CA 1
ATOM 676 C C . VAL A 1 89 ? 10.120 -7.177 -11.586 1.00 88.06 89 VAL A C 1
ATOM 678 O O . VAL A 1 89 ? 10.564 -8.040 -10.825 1.00 88.06 89 VAL A O 1
ATOM 681 N N . GLY A 1 90 ? 10.772 -6.804 -12.691 1.00 80.50 90 GLY A N 1
ATOM 682 C CA . GLY A 1 90 ? 11.987 -7.449 -13.186 1.00 80.50 90 GLY A CA 1
ATOM 683 C C . GLY A 1 90 ? 11.729 -8.781 -13.895 1.00 80.50 90 GLY A C 1
ATOM 684 O O . GLY A 1 90 ? 12.665 -9.551 -14.089 1.00 80.50 90 GLY A O 1
ATOM 685 N N . ASP A 1 91 ? 10.482 -9.057 -14.290 1.00 62.00 91 ASP A N 1
ATOM 686 C CA . ASP A 1 91 ? 10.073 -10.275 -15.006 1.00 62.00 91 ASP A CA 1
ATOM 687 C C . ASP A 1 91 ? 10.110 -10.073 -16.533 1.00 62.00 91 ASP A C 1
ATOM 689 O O . ASP A 1 91 ? 9.248 -10.537 -17.284 1.00 62.00 91 ASP A O 1
ATOM 693 N N . TRP A 1 92 ? 11.089 -9.305 -17.023 1.00 46.16 92 TRP A N 1
ATOM 694 C CA . TRP A 1 92 ? 11.223 -9.058 -18.454 1.00 46.16 92 TRP A CA 1
ATOM 695 C C . TRP A 1 92 ? 11.631 -10.346 -19.182 1.00 46.16 92 TRP A C 1
ATOM 697 O O . TRP A 1 92 ? 12.804 -10.720 -19.231 1.00 46.16 92 TRP A O 1
ATOM 707 N N . SER A 1 93 ? 10.651 -10.998 -19.807 1.00 56.00 93 SER A N 1
ATOM 708 C CA . SER A 1 93 ? 10.872 -11.934 -20.906 1.00 56.00 93 SER A CA 1
ATOM 709 C C . SER A 1 93 ? 10.575 -11.201 -22.219 1.00 56.00 93 SER A C 1
ATOM 711 O O . SER A 1 93 ? 9.463 -10.684 -22.373 1.00 56.00 93 SER A O 1
ATOM 713 N N . PRO A 1 94 ? 11.526 -11.103 -23.168 1.00 53.84 94 PRO A N 1
ATOM 714 C CA . PRO A 1 94 ? 11.245 -10.483 -24.456 1.00 53.84 94 PRO A CA 1
ATOM 715 C C . PRO A 1 94 ? 10.087 -11.227 -25.142 1.00 53.84 94 PRO A C 1
ATOM 717 O O . PRO A 1 94 ? 10.002 -12.455 -25.029 1.00 53.84 94 PRO A O 1
ATOM 720 N N . PRO A 1 95 ? 9.191 -10.525 -25.863 1.00 57.19 95 PRO A N 1
ATOM 721 C CA . PRO A 1 95 ? 8.093 -11.171 -26.568 1.00 57.19 95 PRO A CA 1
ATOM 722 C C . PRO A 1 95 ? 8.654 -12.265 -27.479 1.00 57.19 95 PRO A C 1
ATOM 724 O O . PRO A 1 95 ? 9.468 -11.994 -28.364 1.00 57.19 95 PRO A O 1
ATOM 727 N N . ARG A 1 96 ? 8.240 -13.518 -27.241 1.00 56.19 96 ARG A N 1
ATOM 728 C CA . ARG A 1 96 ? 8.629 -14.649 -28.087 1.00 56.19 96 ARG A CA 1
ATOM 729 C C . ARG A 1 96 ? 8.174 -14.327 -29.514 1.00 56.19 96 ARG A C 1
ATOM 731 O O . ARG A 1 96 ? 6.967 -14.146 -29.704 1.00 56.19 96 ARG A O 1
ATOM 738 N N . PRO A 1 97 ? 9.085 -14.244 -30.502 1.00 67.94 97 PRO A N 1
ATOM 739 C CA . PRO A 1 97 ? 8.684 -13.993 -31.876 1.00 67.94 97 PRO A CA 1
ATOM 740 C C . PRO A 1 97 ? 7.651 -15.048 -32.297 1.00 67.94 97 PRO A C 1
ATOM 742 O O . PRO A 1 97 ? 7.748 -16.201 -31.852 1.00 67.94 97 PRO A O 1
ATOM 745 N N . PRO A 1 98 ? 6.638 -14.667 -33.098 1.00 63.38 98 PRO A N 1
ATOM 746 C CA . PRO A 1 98 ? 5.628 -15.607 -33.558 1.00 63.38 98 PRO A CA 1
ATOM 747 C C . PRO A 1 98 ? 6.328 -16.815 -34.177 1.00 63.38 98 PRO A C 1
ATOM 749 O O . PRO A 1 98 ? 7.285 -16.664 -34.941 1.00 63.38 98 PRO A O 1
ATOM 752 N N . ALA A 1 99 ? 5.886 -18.015 -33.790 1.00 66.94 99 ALA A N 1
ATOM 753 C CA . ALA A 1 99 ? 6.427 -19.246 -34.346 1.00 66.94 99 ALA A CA 1
ATOM 754 C C . ALA A 1 99 ? 6.361 -19.157 -35.880 1.00 66.94 99 ALA A C 1
ATOM 756 O O . ALA A 1 99 ? 5.329 -18.716 -36.401 1.00 66.94 99 ALA A O 1
ATOM 757 N N . PRO A 1 100 ? 7.438 -19.518 -36.602 1.00 65.44 100 PRO A N 1
ATOM 758 C CA . PRO A 1 100 ? 7.440 -19.431 -38.053 1.00 65.44 100 PRO A CA 1
ATOM 759 C C . PRO A 1 100 ? 6.249 -20.222 -38.596 1.00 65.44 100 PRO A C 1
ATOM 761 O O . PRO A 1 100 ? 6.036 -21.375 -38.214 1.00 65.44 100 PRO A O 1
ATOM 764 N N . ALA A 1 101 ? 5.451 -19.574 -39.449 1.00 60.78 101 ALA A N 1
ATOM 765 C CA . ALA A 1 101 ? 4.344 -20.224 -40.134 1.00 60.78 101 ALA A CA 1
ATOM 766 C C . ALA A 1 101 ? 4.868 -21.487 -40.843 1.00 60.78 101 ALA A C 1
ATOM 768 O O . ALA A 1 101 ? 5.967 -21.441 -41.409 1.00 60.78 101 ALA A O 1
ATOM 769 N N . PRO A 1 102 ? 4.135 -22.616 -40.810 1.00 60.06 102 PRO A N 1
ATOM 770 C CA . PRO A 1 102 ? 4.582 -23.835 -41.468 1.00 60.06 102 PRO A CA 1
ATOM 771 C C . PRO A 1 102 ? 4.829 -23.533 -42.947 1.00 60.06 102 PRO A C 1
ATOM 773 O O . PRO A 1 102 ? 3.951 -23.015 -43.638 1.00 60.06 102 PRO A O 1
ATOM 776 N N . ALA A 1 103 ? 6.050 -23.813 -43.408 1.00 57.97 103 ALA A N 1
ATOM 777 C CA . ALA A 1 103 ? 6.456 -23.590 -44.785 1.00 57.97 103 ALA A CA 1
ATOM 778 C C . ALA A 1 103 ? 5.477 -24.308 -45.720 1.00 57.97 103 ALA A C 1
ATOM 780 O O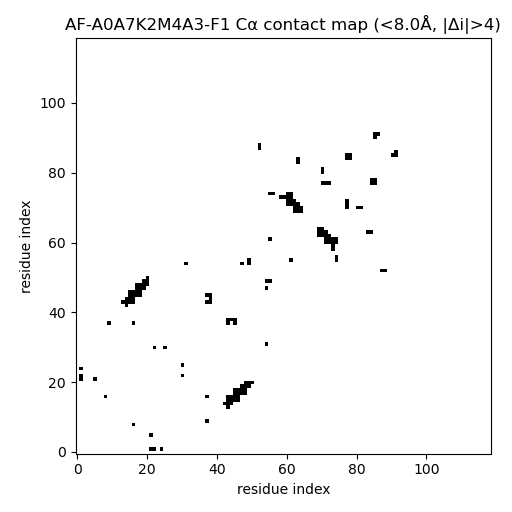 . ALA A 1 103 ? 5.392 -25.536 -45.720 1.00 57.97 103 ALA A O 1
ATOM 781 N N . SER A 1 104 ? 4.735 -23.544 -46.524 1.00 51.22 104 SER A N 1
ATOM 782 C CA . SER A 1 104 ? 3.932 -24.109 -47.599 1.00 51.22 104 SER A CA 1
ATOM 783 C C . SER A 1 104 ? 4.884 -24.775 -48.589 1.00 51.22 104 SER A C 1
ATOM 785 O O . SER A 1 104 ? 5.633 -24.098 -49.298 1.00 51.22 104 SER A O 1
ATOM 787 N N . THR A 1 105 ? 4.885 -26.103 -48.621 1.00 52.88 105 THR A N 1
ATOM 788 C CA . THR A 1 105 ? 5.577 -26.877 -49.647 1.00 52.88 105 THR A CA 1
ATOM 789 C C . THR A 1 105 ? 4.949 -26.534 -50.999 1.00 52.88 105 THR A C 1
ATOM 791 O O . THR A 1 105 ? 3.835 -26.953 -51.302 1.00 52.88 105 THR A O 1
ATOM 794 N N . SER A 1 106 ? 5.640 -25.716 -51.795 1.00 50.78 106 SER A N 1
ATOM 795 C CA . SER A 1 106 ? 5.250 -25.412 -53.172 1.00 50.78 106 SER A CA 1
ATOM 796 C C . SER A 1 106 ? 5.484 -26.652 -54.031 1.00 50.78 106 SER A C 1
ATOM 798 O O . SER A 1 106 ? 6.623 -27.046 -54.290 1.00 50.78 106 SER A O 1
ATOM 800 N N . ALA A 1 107 ? 4.390 -27.302 -54.418 1.00 54.53 107 ALA A N 1
ATOM 801 C CA . ALA A 1 107 ? 4.385 -28.432 -55.325 1.00 54.53 107 ALA A CA 1
ATOM 802 C C . ALA A 1 107 ? 4.575 -27.970 -56.783 1.00 54.53 107 ALA A C 1
ATOM 804 O O . ALA A 1 107 ? 3.882 -27.078 -57.261 1.00 54.53 107 ALA A O 1
ATOM 805 N N . ALA A 1 108 ? 5.491 -28.656 -57.472 1.00 55.31 108 ALA A N 1
ATOM 806 C CA . ALA A 1 108 ? 5.516 -28.935 -58.909 1.00 55.31 108 ALA A CA 1
ATOM 807 C C . ALA A 1 108 ? 5.393 -27.754 -59.899 1.00 55.31 108 ALA A C 1
ATOM 809 O O . ALA A 1 108 ? 4.303 -27.351 -60.300 1.00 55.31 108 ALA A O 1
ATOM 810 N N . ARG A 1 109 ? 6.532 -27.334 -60.470 1.00 48.09 109 ARG A N 1
ATOM 811 C CA . ARG A 1 109 ? 6.560 -26.764 -61.826 1.00 48.09 109 ARG A CA 1
ATOM 812 C C . ARG A 1 109 ? 7.004 -27.855 -62.804 1.00 48.09 109 ARG A C 1
ATOM 814 O O . ARG A 1 109 ? 8.173 -28.223 -62.851 1.00 48.09 109 ARG A O 1
ATOM 821 N N . VAL A 1 110 ? 6.026 -28.380 -63.538 1.00 54.69 110 VAL A N 1
ATOM 822 C CA . VAL A 1 110 ? 6.179 -29.311 -64.663 1.00 54.69 110 VAL A CA 1
ATOM 823 C C . VAL A 1 110 ? 7.027 -28.665 -65.764 1.00 54.69 110 VAL A C 1
ATOM 825 O O . VAL A 1 110 ? 6.836 -27.501 -66.118 1.00 54.69 110 VAL A O 1
ATOM 828 N N . THR A 1 111 ? 7.976 -29.435 -66.284 1.00 53.00 111 THR A N 1
ATOM 829 C CA . THR A 1 111 ? 8.820 -29.140 -67.442 1.00 53.00 111 THR A CA 1
ATOM 830 C C . THR A 1 111 ? 7.996 -29.160 -68.732 1.00 53.00 111 THR A C 1
ATOM 832 O O . THR A 1 111 ? 7.303 -30.133 -69.015 1.00 53.00 111 THR A O 1
ATOM 835 N N . ALA A 1 112 ? 8.097 -28.107 -69.546 1.00 56.31 112 ALA A N 1
ATOM 836 C CA . ALA A 1 112 ? 7.586 -28.099 -70.916 1.00 56.31 112 ALA A CA 1
ATOM 837 C C . ALA A 1 112 ? 8.750 -27.858 -71.891 1.00 56.31 112 ALA A C 1
ATOM 839 O O . ALA A 1 112 ? 9.363 -26.792 -71.898 1.00 56.31 112 ALA A O 1
ATOM 840 N N . THR A 1 113 ? 9.061 -28.885 -72.680 1.00 62.88 113 THR A N 1
ATOM 841 C CA . THR A 1 113 ? 10.029 -28.886 -73.786 1.00 62.88 113 THR A CA 1
ATOM 842 C C . THR A 1 113 ? 9.430 -28.171 -75.007 1.00 62.88 113 THR A C 1
ATOM 844 O O . THR A 1 113 ? 8.297 -28.494 -75.372 1.00 62.88 113 THR A O 1
ATOM 847 N N . PRO A 1 114 ? 10.137 -27.243 -75.679 1.00 69.19 114 PRO A N 1
ATOM 848 C CA . PRO A 1 114 ? 9.647 -26.642 -76.920 1.00 69.19 114 PRO A CA 1
ATOM 849 C C . PRO A 1 114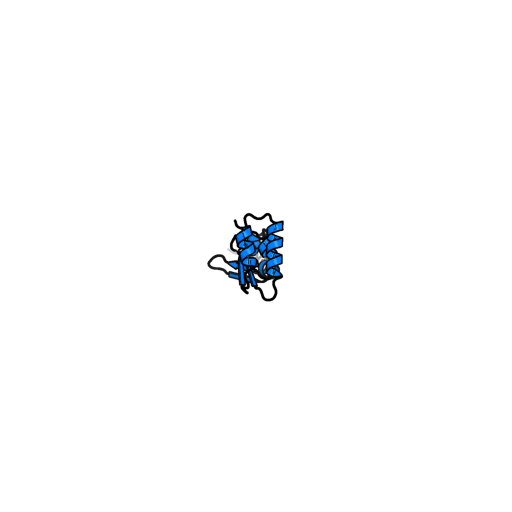 ? 9.887 -27.573 -78.133 1.00 69.19 114 PRO A C 1
ATOM 851 O O . PRO A 1 114 ? 10.903 -28.273 -78.168 1.00 69.19 114 PRO A O 1
ATOM 854 N N . PRO A 1 115 ? 8.987 -27.606 -79.137 1.00 68.62 115 PRO A N 1
ATOM 855 C CA . PRO A 1 115 ? 9.166 -28.411 -80.347 1.00 68.62 115 PRO A CA 1
ATOM 856 C C . PRO A 1 115 ? 10.153 -27.756 -81.338 1.00 68.62 115 PRO A C 1
ATOM 858 O O . PRO A 1 115 ? 10.326 -26.535 -81.312 1.00 68.62 115 PRO A O 1
ATOM 861 N N . PRO A 1 116 ? 10.798 -28.534 -82.231 1.00 63.66 116 PRO A N 1
ATOM 862 C CA . PRO A 1 116 ? 11.799 -28.003 -83.151 1.00 63.66 116 PRO A CA 1
ATOM 863 C C . PRO A 1 116 ? 11.173 -27.207 -84.305 1.00 63.66 116 PRO A C 1
ATOM 865 O O . PRO A 1 116 ? 10.155 -27.601 -84.878 1.00 63.66 116 PRO A O 1
ATOM 868 N N . ALA A 1 117 ? 11.839 -26.110 -84.669 1.00 55.12 117 ALA A N 1
ATOM 869 C CA . ALA A 1 117 ? 11.537 -25.300 -85.842 1.00 55.12 117 ALA A CA 1
ATOM 870 C C . ALA A 1 117 ? 11.766 -26.099 -87.137 1.00 55.12 117 ALA A C 1
ATOM 872 O O . ALA A 1 117 ? 12.774 -26.795 -87.278 1.00 55.12 117 ALA A O 1
ATOM 873 N N . ARG A 1 118 ? 10.837 -25.985 -88.089 1.00 51.50 118 ARG A N 1
ATOM 874 C CA . ARG A 1 118 ? 11.043 -26.395 -89.483 1.00 51.50 118 ARG A CA 1
ATOM 875 C C . ARG A 1 118 ? 11.225 -25.140 -90.342 1.00 51.50 118 ARG A C 1
ATOM 877 O O . ARG A 1 118 ? 10.583 -24.131 -90.065 1.00 51.50 118 ARG A O 1
ATOM 884 N N . PHE A 1 119 ? 12.157 -25.270 -91.286 1.00 47.03 119 PHE A N 1
ATOM 885 C CA . PHE A 1 119 ? 12.659 -24.295 -92.258 1.00 47.03 119 PHE A CA 1
ATOM 886 C C . PHE A 1 119 ? 11.576 -23.534 -93.024 1.00 47.03 119 PHE A C 1
ATOM 888 O O . PHE A 1 119 ? 10.539 -24.160 -93.339 1.00 47.03 119 PHE A O 1
#

Radius of gyration: 29.44 Å; Cα contacts (8 Å, |Δi|>4): 82; chains: 1; bounding box: 27×42×108 Å

Mean predicted aligned error: 12.54 Å

Nearest PDB structures (foldseek):
  8hf5-assembly1_A  TM=8.674E-01  e=2.863E-05  Streptococcus pneumoniae D39
  8yld-assembly1_v  TM=8.097E-01  e=1.748E-01  Saccharomyces cerevisiae S288C
  7nhl-assembly1_0  TM=7.769E-01  e=1.867E-01  Staphylococcus haemolyticus
  7nhn-assembly1_0  TM=7.583E-01  e=1.995E-01  Listeria monocytogenes EGD-e
  6r84-assembly1_A  TM=7.270E-01  e=2.131E-01  Saccharomyces cerevisiae

pLDDT: mean 79.83, std 14.63, range [46.16, 95.56]

Solvent-accessible surface area (backbone atoms only — not comparable to full-atom values): 7796 Å² total; per-residue (Å²): 113,53,68,60,54,51,51,52,59,68,71,43,88,62,51,64,47,77,41,69,66,64,46,73,88,46,56,73,65,59,34,56,50,51,54,50,57,52,61,68,37,85,86,39,46,72,46,70,57,65,95,44,59,71,57,48,66,72,38,85,58,40,78,49,74,68,96,82,52,75,49,76,34,37,65,69,54,31,56,75,73,30,71,69,54,24,51,72,68,67,63,72,69,79,82,76,72,78,76,79,73,80,80,80,80,84,76,81,86,81,88,80,83,82,80,84,86,80,135

Foldseek 3Di:
DLVVVLVVQLPDPDQEDEAECSCVPPDPVVVVVSVVSQVPDPNHHYHYPDPAVVVLLPDQKDWDDDPPDIDIDHLVVCCVPPPVSCVRNVVDDPPDPPDPDPDDPDDDDDDDDDDDDDD

Secondary structure (DSSP, 8-state):
-HHHHHHHHHHS--SEEEEESTTTTS-HHHHHHHHHHHHTSTT-EEEEE-SSHHHHHHSSSEEEE-SS-EEEE-HHHHHHH-HHHHHHHT--PPPPPPPPPP----------PPPPP--

Sequence (119 aa):
RQLIALTRAYLSPAPLALLDEATCHLDPEAEARAERAFAARPGGTLVIVAHRVSSARRADRVLVMDGRDTAYGTHEELLACSALYRELVGDWSPPRPPAPAPASTSAARVTATPPPARF